Protein AF-A0AAW5JUJ0-F1 (afdb_monomer)

Radius of gyration: 13.86 Å; Cα contacts (8 Å, |Δi|>4): 58; chains: 1; bounding box: 28×32×31 Å

Secondary structure (DSSP, 8-state):
--SHHHHHHHHHHHHTT--GGGS----S-SSPPGGGPPPPHHHHHHHHHHHHHHHHHH--S-----SHHHHHHHT-TT--HHHHTT----BTTB-

InterPro domains:
  IPR005122 Uracil-DNA glycosyl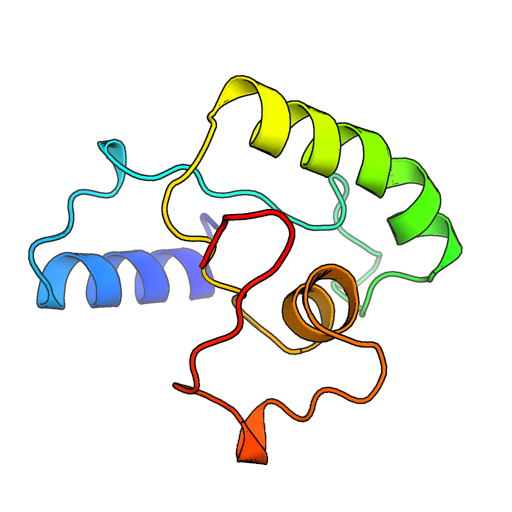ase-like [PF03167] (1-88)
  IPR036895 Uracil-DNA glycosylase-like domain superfamily [G3DSA:3.40.470.10] (1-95)
  IPR036895 Uracil-DNA glycosylase-like domain superfamily [SSF52141] (1-91)
  IPR051536 Uracil-DNA glycosylase family, Type-4/5 [PTHR33693] (1-91)

Nearest PDB structures (foldseek):
  6l6s-assembly2_B  TM=8.788E-01  e=9.191E-05  Mycolicibacterium smegmatis MC2 155
  4zbz-assembly1_A  TM=8.704E-01  e=6.105E-05  Sulfurisphaera tokodaii str. 7
  1vk2-assembly1_A  TM=9.545E-01  e=9.339E-04  Thermotoga maritima
  8iig-assembly1_A  TM=8.923E-01  e=7.109E-04  Mycol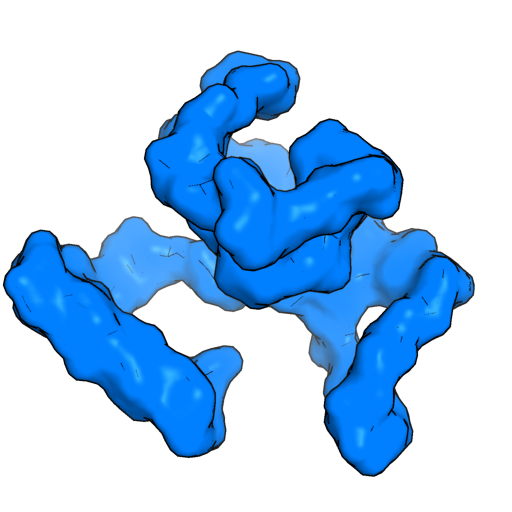icibacterium smegmatis MC2 155
  6l6s-assembly1_A  TM=8.637E-01  e=1.146E-03  Mycolicibacterium smegmatis MC2 155

Foldseek 3Di:
DPPPVVVVVVVVCVVVVHDPVPDDDDDLAPDQPVVNDDDDPVRSVVHNVVVVVVCVVVVDQEDDQDDDVSCCVPPHVPDDCVVCPPPDDDDPNHD

Organism: NCBI:txid1673721

pLDDT: mean 94.58, std 2.61, range [82.06, 97.75]

Solvent-accessible surface area (backbone atoms only — not comparable to full-atom values): 6078 Å² total; per-residue (Å²): 120,83,53,74,72,22,53,54,50,53,55,56,31,53,76,70,74,45,61,69,89,82,56,85,91,83,59,64,46,89,65,85,43,79,94,71,46,85,75,50,69,71,53,34,66,74,26,39,63,60,48,54,52,50,47,68,74,64,63,58,70,64,66,86,58,84,51,52,71,44,33,19,72,72,75,39,80,85,55,49,57,94,80,51,66,93,64,89,59,80,55,98,92,24,60

Mean predicted aligned error: 2.88 Å

Structure (mmCIF, N/CA/C/O backbone):
data_AF-A0AAW5JUJ0-F1
#
_entry.id   AF-A0AAW5JUJ0-F1
#
loop_
_atom_site.group_PDB
_atom_site.id
_atom_site.type_symbol
_atom_site.label_atom_id
_atom_site.label_alt_id
_atom_site.label_comp_id
_atom_site.label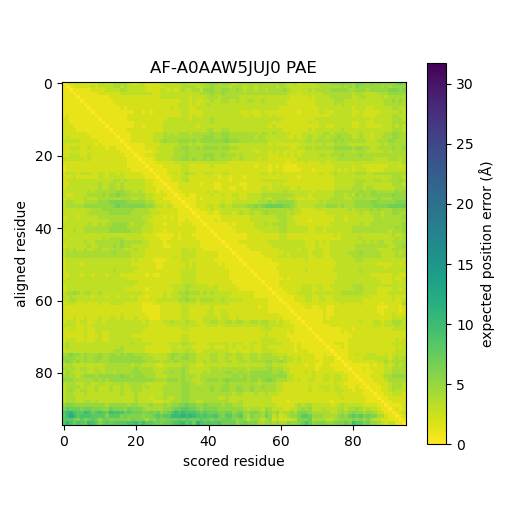_asym_id
_atom_site.label_entity_id
_atom_site.label_seq_id
_atom_site.pdbx_PDB_ins_code
_atom_site.Cartn_x
_atom_site.Cartn_y
_atom_site.Cartn_z
_atom_site.occupancy
_atom_site.B_iso_or_equiv
_atom_site.auth_seq_id
_atom_site.auth_comp_id
_atom_site.auth_asym_id
_atom_site.auth_atom_id
_atom_site.pdbx_PDB_model_num
ATOM 1 N N . PHE A 1 1 ? -2.942 -8.727 -3.307 1.00 92.81 1 PHE A N 1
ATOM 2 C CA . PHE A 1 1 ? -2.475 -9.496 -2.136 1.00 92.81 1 PHE A CA 1
ATOM 3 C C . PHE A 1 1 ? -3.232 -10.818 -2.025 1.00 92.81 1 PHE A C 1
ATOM 5 O O . PHE A 1 1 ? -4.118 -10.926 -1.193 1.00 92.81 1 PHE A O 1
ATOM 12 N N . VAL A 1 2 ? -2.915 -11.797 -2.881 1.00 93.81 2 VAL A N 1
ATOM 13 C CA . VAL A 1 2 ? -3.530 -13.148 -2.858 1.00 93.81 2 VAL A CA 1
ATOM 14 C C . VAL A 1 2 ? -2.496 -14.285 -2.824 1.00 93.81 2 VAL A C 1
ATOM 16 O O . VAL A 1 2 ? -2.850 -15.441 -2.652 1.00 93.81 2 VAL A O 1
ATOM 19 N N . GLY A 1 3 ? -1.205 -13.967 -2.992 1.00 93.81 3 GLY A N 1
ATOM 20 C CA . GLY A 1 3 ? -0.107 -14.931 -2.858 1.00 93.81 3 GLY A CA 1
ATOM 21 C C . GLY A 1 3 ? 0.382 -15.069 -1.413 1.00 93.81 3 GLY A C 1
ATOM 22 O O . GLY A 1 3 ? -0.274 -14.616 -0.480 1.00 93.81 3 GLY A O 1
ATOM 23 N N . LYS A 1 4 ? 1.595 -15.609 -1.227 1.00 96.00 4 LYS A N 1
ATOM 24 C CA . LYS A 1 4 ? 2.206 -15.835 0.102 1.00 96.00 4 LYS A CA 1
ATOM 25 C C . LYS A 1 4 ? 2.217 -14.585 0.995 1.00 96.00 4 LYS A C 1
ATOM 27 O O . LYS A 1 4 ? 1.824 -14.661 2.151 1.00 96.00 4 LYS A O 1
ATOM 32 N N . ALA A 1 5 ? 2.594 -13.431 0.441 1.00 94.75 5 ALA A N 1
ATOM 33 C CA . ALA A 1 5 ? 2.562 -12.159 1.169 1.00 94.75 5 ALA A CA 1
ATOM 34 C C . ALA A 1 5 ? 1.133 -11.694 1.510 1.00 94.75 5 ALA A C 1
ATOM 36 O O . ALA A 1 5 ? 0.930 -11.006 2.501 1.00 94.75 5 ALA A O 1
ATOM 37 N N . GLY A 1 6 ? 0.139 -12.072 0.697 1.00 96.06 6 GLY A N 1
ATOM 38 C CA . GLY A 1 6 ? -1.272 -11.818 0.989 1.00 96.06 6 GLY A CA 1
ATOM 39 C C . GLY A 1 6 ? -1.764 -12.633 2.177 1.00 96.06 6 GLY A C 1
ATOM 40 O O . GLY A 1 6 ? -2.380 -12.059 3.060 1.00 96.06 6 GLY A O 1
ATOM 41 N N . LYS A 1 7 ? -1.395 -13.918 2.240 1.00 96.88 7 LYS A N 1
ATOM 42 C CA . LYS A 1 7 ? -1.714 -14.776 3.385 1.00 96.88 7 LYS A CA 1
ATOM 43 C C . LYS A 1 7 ? -1.111 -14.240 4.686 1.00 96.88 7 LYS A C 1
ATOM 45 O O . LYS A 1 7 ? -1.810 -14.141 5.679 1.00 96.88 7 LYS A O 1
ATOM 50 N N . LEU A 1 8 ? 0.156 -13.816 4.654 1.00 97.25 8 LEU A N 1
ATOM 51 C CA . LEU A 1 8 ? 0.781 -13.187 5.820 1.00 97.25 8 LEU A CA 1
ATOM 52 C C . LEU A 1 8 ? 0.035 -11.916 6.248 1.00 97.25 8 LEU A C 1
ATOM 54 O O . LEU A 1 8 ? -0.152 -11.689 7.435 1.00 97.25 8 LEU A O 1
ATOM 58 N N . LEU A 1 9 ? -0.401 -11.089 5.292 1.00 97.12 9 LEU A N 1
ATOM 59 C CA . LEU A 1 9 ? -1.223 -9.920 5.601 1.00 97.12 9 LEU A CA 1
ATOM 60 C C . LEU A 1 9 ? -2.548 -10.326 6.265 1.00 97.12 9 LEU A C 1
ATOM 62 O O . LEU A 1 9 ? -2.941 -9.685 7.231 1.00 97.12 9 LEU A O 1
ATOM 66 N N . ASP A 1 10 ? -3.206 -11.385 5.791 1.00 96.62 10 ASP A N 1
ATOM 67 C CA . ASP A 1 10 ? -4.448 -11.896 6.390 1.00 96.62 10 ASP A CA 1
ATOM 68 C C . ASP A 1 10 ? -4.238 -12.356 7.839 1.00 96.62 10 ASP A C 1
ATOM 70 O O . ASP A 1 10 ? -5.028 -12.003 8.717 1.00 96.62 10 ASP A O 1
ATOM 74 N N . ASP A 1 11 ? -3.138 -13.063 8.109 1.00 97.19 11 ASP A N 1
ATOM 75 C CA . ASP A 1 11 ? -2.767 -13.496 9.460 1.00 97.19 11 ASP A CA 1
ATOM 76 C C . ASP A 1 11 ? -2.527 -12.282 10.385 1.00 97.19 11 ASP A C 1
ATOM 78 O O . ASP A 1 11 ? -3.010 -12.248 11.517 1.00 97.19 11 ASP A O 1
ATOM 82 N N . MET A 1 12 ? -1.837 -11.244 9.892 1.00 97.25 12 MET A N 1
ATOM 83 C CA . MET A 1 12 ? -1.560 -10.014 10.654 1.00 97.25 12 MET A CA 1
ATOM 84 C C . MET A 1 12 ? -2.821 -9.195 10.942 1.00 97.25 12 MET A C 1
ATOM 86 O O . MET A 1 12 ? -2.954 -8.645 12.030 1.00 97.25 12 MET A O 1
ATOM 90 N N . LEU A 1 13 ? -3.746 -9.112 9.983 1.00 97.19 13 LEU A N 1
ATOM 91 C CA . LEU A 1 13 ? -5.039 -8.449 10.169 1.00 97.19 13 LEU A CA 1
ATOM 92 C C . LEU A 1 13 ? -5.903 -9.197 11.191 1.00 97.19 13 LEU A C 1
ATOM 94 O O . LEU A 1 13 ? -6.514 -8.573 12.055 1.00 97.19 13 LEU A O 1
ATOM 98 N N . THR A 1 14 ? -5.893 -10.531 11.135 1.00 97.19 14 THR A N 1
ATOM 99 C CA . THR A 1 14 ? -6.610 -11.388 12.089 1.00 97.19 14 THR A CA 1
ATOM 100 C C . THR A 1 14 ? -6.080 -11.210 13.511 1.00 97.19 14 THR A C 1
ATOM 102 O O . THR A 1 14 ? -6.870 -11.133 14.443 1.00 97.19 14 THR A O 1
ATOM 105 N N . LEU A 1 15 ? -4.760 -11.077 13.689 1.00 97.75 15 LEU A N 1
ATOM 106 C CA . LEU A 1 15 ? -4.129 -10.872 15.001 1.00 97.75 15 LEU A CA 1
ATOM 107 C C . LEU A 1 15 ? -4.632 -9.612 15.729 1.00 97.75 15 LEU A C 1
ATOM 109 O O . LEU A 1 15 ? -4.602 -9.557 16.955 1.00 97.75 15 LEU A O 1
ATOM 113 N N . ILE A 1 16 ? -5.058 -8.598 14.975 1.00 96.88 16 ILE A N 1
ATOM 114 C CA . ILE A 1 16 ? -5.569 -7.327 15.505 1.00 96.88 16 ILE A CA 1
ATOM 115 C C . ILE A 1 16 ? -7.097 -7.213 15.392 1.00 96.88 16 ILE A C 1
ATOM 117 O O . ILE A 1 16 ? -7.630 -6.106 15.461 1.00 96.88 16 ILE A O 1
ATOM 121 N N . ASP A 1 17 ? -7.791 -8.333 15.161 1.00 97.31 17 ASP A N 1
ATOM 122 C CA . ASP A 1 17 ? -9.247 -8.414 14.987 1.00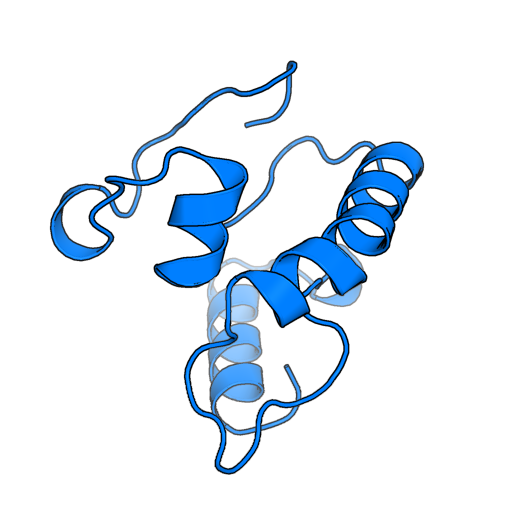 97.31 17 ASP A CA 1
ATOM 123 C C . ASP A 1 17 ? -9.803 -7.480 13.890 1.00 97.31 17 ASP A C 1
ATOM 125 O O . ASP A 1 17 ? -10.950 -7.017 13.941 1.00 97.31 17 ASP A O 1
ATOM 129 N N . LEU A 1 18 ? -8.998 -7.197 12.859 1.00 96.69 18 LEU A N 1
ATOM 130 C CA . LEU A 1 18 ? -9.395 -6.352 11.738 1.00 96.69 18 LEU A CA 1
ATOM 131 C C . LEU A 1 18 ? -9.861 -7.203 10.556 1.00 96.69 18 LEU A C 1
ATOM 133 O O . LEU A 1 18 ? -9.071 -7.818 9.846 1.00 96.69 18 LEU A O 1
ATOM 137 N N . ASP A 1 19 ? -11.167 -7.181 10.303 1.00 95.38 19 ASP A N 1
ATOM 138 C CA . ASP A 1 19 ? -11.754 -7.857 9.148 1.00 95.38 19 ASP A CA 1
ATOM 139 C C . ASP A 1 19 ? -11.270 -7.230 7.827 1.00 95.38 19 ASP A C 1
ATOM 141 O O . ASP A 1 19 ? -11.450 -6.034 7.573 1.00 95.38 19 ASP A O 1
ATOM 145 N N . ARG A 1 20 ? -10.704 -8.067 6.949 1.00 95.25 20 ARG A N 1
ATOM 146 C CA . ARG A 1 20 ? -10.238 -7.681 5.612 1.00 95.25 20 ARG A CA 1
ATOM 147 C C . ARG A 1 20 ? -11.341 -7.048 4.755 1.00 95.25 20 ARG A C 1
ATOM 149 O O . ARG A 1 20 ? -11.038 -6.212 3.908 1.00 95.25 20 ARG A O 1
ATOM 156 N N . SER A 1 21 ? -12.605 -7.416 4.956 1.00 95.38 21 SER A N 1
ATOM 157 C CA . SER A 1 21 ? -13.741 -6.836 4.227 1.00 95.38 21 SER A CA 1
ATOM 158 C C . SER A 1 21 ? -13.958 -5.347 4.532 1.00 95.38 21 SER A C 1
ATOM 160 O O . SER A 1 21 ? -14.551 -4.632 3.725 1.00 95.38 21 SER A O 1
ATOM 162 N N . LYS A 1 22 ? -13.442 -4.862 5.671 1.00 94.88 22 LYS A N 1
ATOM 163 C CA . LYS A 1 22 ? -13.564 -3.469 6.126 1.00 94.88 22 LYS A CA 1
ATOM 164 C C . LYS A 1 22 ? -12.441 -2.564 5.627 1.00 94.88 22 LYS A C 1
ATOM 166 O O . LYS A 1 22 ? -12.46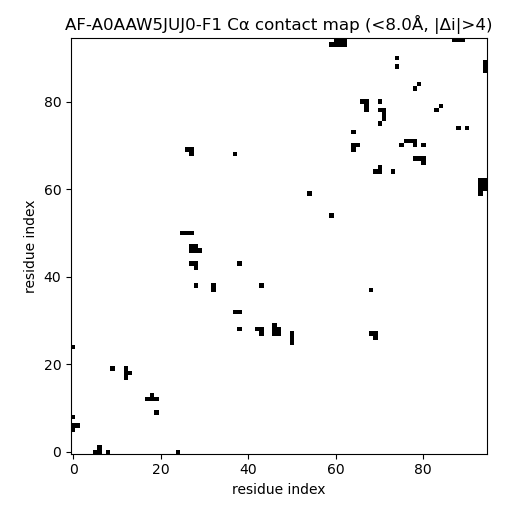2 -1.367 5.905 1.00 94.88 22 LYS A O 1
ATOM 171 N N . ILE A 1 23 ? -11.460 -3.116 4.918 1.00 96.31 23 ILE A N 1
ATOM 172 C CA . ILE A 1 23 ? -10.328 -2.361 4.388 1.00 96.31 23 ILE A CA 1
ATOM 173 C C . ILE A 1 23 ? -10.311 -2.399 2.866 1.00 96.31 23 ILE A C 1
ATOM 175 O O . ILE A 1 23 ? -10.767 -3.342 2.223 1.00 96.31 23 ILE A O 1
ATOM 179 N N . PHE A 1 24 ? -9.710 -1.369 2.282 1.00 96.75 24 PHE A N 1
ATOM 180 C CA . PHE A 1 24 ? -9.410 -1.341 0.862 1.00 96.75 24 PHE A CA 1
ATOM 181 C C . PHE A 1 24 ? -7.918 -1.572 0.642 1.00 96.75 24 PHE A C 1
ATOM 183 O O . PHE A 1 24 ? -7.080 -0.875 1.212 1.00 96.75 24 PHE A O 1
ATOM 190 N N . ILE A 1 25 ? -7.578 -2.533 -0.216 1.00 96.19 25 ILE A N 1
ATOM 191 C CA . ILE A 1 25 ? -6.189 -2.844 -0.557 1.00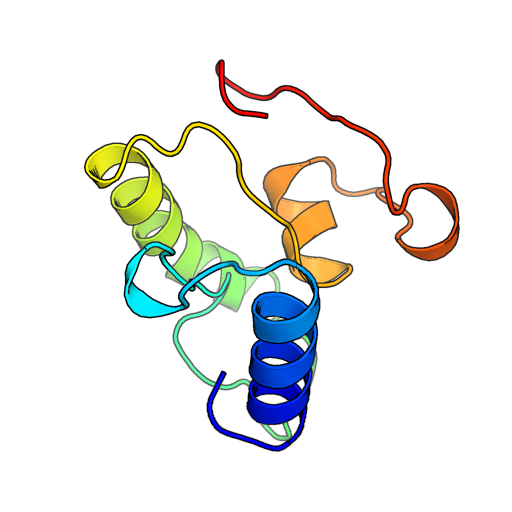 96.19 25 ILE A CA 1
ATOM 192 C C . ILE A 1 25 ? -5.906 -2.365 -1.979 1.00 96.19 25 ILE A C 1
ATOM 194 O O . ILE A 1 25 ? -6.414 -2.919 -2.955 1.00 96.19 25 ILE A O 1
ATOM 198 N N . GLY A 1 26 ? -5.047 -1.354 -2.089 1.00 94.88 26 GLY A N 1
ATOM 199 C CA . GLY A 1 26 ? -4.554 -0.817 -3.354 1.00 94.88 26 GLY A CA 1
ATOM 200 C C . GLY A 1 26 ? -3.061 -1.073 -3.560 1.00 94.88 26 GLY A C 1
ATOM 201 O O . GLY A 1 26 ? -2.323 -1.345 -2.619 1.00 94.88 26 GLY A O 1
ATOM 202 N N . ASN A 1 27 ? -2.612 -0.945 -4.809 1.00 94.81 27 ASN A N 1
ATOM 203 C CA . ASN A 1 27 ? -1.195 -0.923 -5.180 1.00 94.81 27 ASN A CA 1
ATOM 204 C C . ASN A 1 27 ? -0.868 0.354 -5.964 1.00 94.81 27 ASN A C 1
ATOM 206 O O . ASN A 1 27 ? -1.736 0.886 -6.670 1.00 94.81 27 ASN A O 1
ATOM 210 N N . THR A 1 28 ? 0.387 0.804 -5.875 1.00 93.25 28 THR A N 1
ATOM 211 C CA . THR A 1 28 ? 0.912 1.968 -6.611 1.00 93.25 28 THR A CA 1
ATOM 212 C C . THR A 1 28 ? 0.855 1.766 -8.127 1.00 93.25 28 THR A C 1
ATOM 214 O O . THR A 1 28 ? 0.495 2.687 -8.853 1.00 93.25 28 THR A O 1
ATOM 217 N N . VAL A 1 29 ? 1.135 0.547 -8.597 1.00 95.62 29 VAL A N 1
ATOM 218 C CA . VAL A 1 29 ? 0.940 0.123 -9.992 1.00 95.62 29 VAL A CA 1
ATOM 219 C C . VAL A 1 29 ? -0.178 -0.910 -10.082 1.00 95.62 29 VAL A C 1
ATOM 221 O O . VAL A 1 29 ? -0.403 -1.673 -9.141 1.00 95.62 29 VAL A O 1
ATOM 224 N N . LYS A 1 30 ? -0.912 -0.921 -11.200 1.00 94.94 30 LYS A N 1
ATOM 225 C CA . LYS A 1 30 ? -2.050 -1.838 -11.410 1.00 94.94 30 LYS A CA 1
ATOM 226 C C . LYS A 1 30 ? -1.677 -3.095 -12.200 1.00 94.94 30 LYS A C 1
ATOM 228 O O . LYS A 1 30 ? -2.437 -4.057 -12.200 1.00 94.94 30 LYS A O 1
ATOM 233 N N . CYS A 1 31 ? -0.491 -3.101 -12.801 1.00 94.56 31 CYS A N 1
ATOM 234 C CA . CYS A 1 31 ? 0.058 -4.216 -13.563 1.00 94.56 31 CYS A CA 1
ATOM 235 C C . CYS A 1 31 ? 1.294 -4.768 -12.849 1.00 94.56 31 CYS A C 1
ATOM 237 O O . CYS A 1 31 ? 2.069 -3.998 -12.281 1.00 94.56 31 CYS A O 1
ATOM 239 N N . LEU A 1 32 ? 1.478 -6.091 -12.881 1.00 92.50 32 LEU A N 1
ATOM 240 C CA . LEU A 1 32 ? 2.647 -6.747 -12.299 1.00 92.50 32 LEU A CA 1
ATOM 241 C C . LEU A 1 32 ? 3.895 -6.429 -13.143 1.00 92.50 32 LEU A C 1
ATOM 243 O O . LEU A 1 32 ? 3.911 -6.785 -14.324 1.00 92.50 32 LEU A O 1
ATOM 247 N N . PRO A 1 33 ? 4.943 -5.804 -12.574 1.00 95.19 33 PRO A N 1
ATOM 248 C CA . PRO A 1 33 ? 6.186 -5.592 -13.303 1.00 95.19 33 PRO A CA 1
ATOM 249 C C . PRO A 1 33 ? 6.852 -6.926 -13.688 1.00 95.19 33 PRO A C 1
ATOM 251 O O . PRO A 1 33 ? 6.733 -7.911 -12.946 1.00 95.19 33 PRO A O 1
ATOM 254 N N . PRO A 1 34 ? 7.594 -6.984 -14.809 1.00 96.25 34 PRO A N 1
ATOM 255 C CA . PRO A 1 34 ? 8.309 -8.186 -15.231 1.00 96.25 34 PRO A CA 1
ATOM 256 C C . PRO A 1 34 ? 9.190 -8.754 -14.116 1.00 96.25 34 PRO A C 1
ATOM 258 O O . PRO A 1 34 ? 9.934 -8.018 -13.474 1.00 96.25 34 PRO A O 1
ATOM 261 N N . GLN A 1 35 ? 9.107 -10.066 -13.882 1.00 94.56 35 GLN A N 1
ATOM 262 C CA . GLN A 1 35 ? 9.873 -10.758 -12.832 1.00 94.56 35 GLN A CA 1
ATOM 263 C C . GLN A 1 35 ? 9.665 -10.181 -11.416 1.00 94.56 35 GLN A C 1
ATOM 265 O O . GLN A 1 35 ? 10.500 -10.382 -10.540 1.00 94.56 35 GLN A O 1
ATOM 270 N N . ASN A 1 36 ? 8.550 -9.475 -11.177 1.00 91.81 36 ASN A N 1
ATOM 271 C CA . ASN A 1 36 ? 8.226 -8.856 -9.891 1.00 91.81 36 ASN A CA 1
ATOM 272 C C . ASN A 1 36 ? 9.302 -7.864 -9.394 1.00 91.81 36 ASN A C 1
ATOM 274 O O . ASN A 1 36 ? 9.497 -7.708 -8.188 1.00 91.81 36 ASN A O 1
ATOM 278 N N . ARG A 1 37 ? 10.013 -7.208 -10.324 1.00 96.12 37 ARG A N 1
ATOM 279 C CA . ARG A 1 37 ? 10.937 -6.109 -10.009 1.00 96.12 37 ARG A CA 1
ATOM 280 C C . ARG A 1 37 ? 10.196 -4.900 -9.433 1.00 96.12 37 ARG A C 1
ATOM 282 O O . ARG A 1 37 ? 8.976 -4.784 -9.561 1.00 96.12 37 ARG A O 1
ATOM 289 N N . ASP A 1 38 ? 10.950 -3.946 -8.898 1.00 95.19 38 ASP A N 1
ATOM 290 C CA . ASP A 1 38 ? 10.386 -2.645 -8.545 1.00 95.19 38 ASP A CA 1
ATOM 291 C C . ASP A 1 38 ? 9.815 -1.927 -9.784 1.00 95.19 38 ASP A C 1
ATOM 293 O O . ASP A 1 38 ? 10.394 -2.012 -10.879 1.00 95.19 38 ASP A O 1
ATOM 297 N N . PRO A 1 39 ? 8.678 -1.221 -9.640 1.00 95.50 39 PRO A N 1
ATOM 298 C CA . PRO A 1 39 ? 8.104 -0.463 -10.737 1.00 95.50 39 PRO A CA 1
ATOM 299 C C . PRO A 1 39 ? 9.001 0.726 -11.093 1.00 95.50 39 PRO A C 1
ATOM 301 O O . PRO A 1 39 ? 9.572 1.385 -10.224 1.00 95.50 39 PRO A O 1
ATOM 304 N N . LEU A 1 40 ? 9.100 1.016 -12.386 1.00 95.25 40 LEU A N 1
ATOM 305 C CA . LEU A 1 40 ? 9.778 2.202 -12.894 1.00 95.25 40 LEU A CA 1
ATOM 306 C C . LEU A 1 40 ? 8.925 3.443 -12.628 1.00 95.25 40 LEU A C 1
ATOM 308 O O . LEU A 1 40 ? 7.697 3.371 -12.583 1.00 95.25 40 LEU A O 1
ATOM 312 N N . ASN A 1 41 ? 9.567 4.609 -12.566 1.00 92.75 41 ASN A N 1
ATOM 313 C CA . ASN A 1 41 ? 8.861 5.880 -12.387 1.00 92.75 41 ASN A CA 1
ATOM 314 C C . ASN A 1 41 ? 7.783 6.095 -13.458 1.00 92.75 41 ASN A C 1
ATOM 316 O O . ASN A 1 41 ? 6.670 6.488 -13.133 1.00 92.75 41 ASN A O 1
ATOM 320 N N . VAL A 1 42 ? 8.066 5.748 -14.716 1.00 95.88 42 VAL A N 1
ATOM 321 C CA . VAL A 1 42 ? 7.086 5.850 -15.811 1.00 95.88 42 VAL A CA 1
ATOM 322 C C . VAL A 1 42 ? 5.863 4.946 -15.603 1.00 95.88 42 VAL A C 1
ATOM 324 O O . VAL A 1 42 ? 4.747 5.337 -15.933 1.00 95.88 42 VAL A O 1
ATOM 327 N N . GLU A 1 43 ? 6.045 3.765 -15.006 1.00 96.00 43 GLU A N 1
ATOM 328 C CA . GLU A 1 43 ? 4.955 2.826 -14.705 1.00 96.00 43 GLU A CA 1
ATOM 329 C C . GLU A 1 43 ? 4.105 3.339 -13.534 1.00 96.00 43 GLU A C 1
ATOM 331 O O . GLU A 1 43 ? 2.876 3.236 -13.553 1.00 96.00 43 GLU A O 1
ATOM 336 N N . VAL A 1 44 ? 4.756 3.933 -12.527 1.00 94.31 44 VAL A N 1
ATOM 337 C CA . VAL A 1 44 ? 4.088 4.591 -11.399 1.00 94.31 44 VAL A CA 1
ATOM 338 C C . VAL A 1 44 ? 3.284 5.797 -11.874 1.00 94.31 44 VAL A C 1
ATOM 340 O O . VAL A 1 44 ? 2.103 5.883 -11.550 1.00 94.31 44 VAL A O 1
ATOM 343 N N . GLU A 1 45 ? 3.871 6.699 -12.663 1.00 94.00 45 GLU A N 1
ATOM 344 C CA . GLU A 1 45 ? 3.172 7.887 -13.173 1.00 94.00 45 GLU A CA 1
ATOM 345 C C . GLU A 1 45 ? 1.984 7.521 -14.066 1.00 94.00 45 GLU A C 1
ATOM 347 O O . GLU A 1 45 ? 0.926 8.138 -13.961 1.00 94.00 45 GLU A O 1
ATOM 352 N N . ALA A 1 46 ? 2.102 6.461 -14.869 1.00 96.06 46 ALA A N 1
ATOM 353 C CA . ALA A 1 46 ? 0.982 5.955 -15.657 1.00 96.06 46 ALA A CA 1
ATOM 354 C C . ALA A 1 46 ? -0.177 5.417 -14.791 1.00 96.06 46 ALA A C 1
ATOM 356 O O . ALA A 1 46 ? -1.333 5.457 -15.211 1.00 96.06 46 ALA A O 1
ATOM 357 N N . CYS A 1 47 ? 0.105 4.915 -13.582 1.00 96.25 47 CYS A N 1
ATOM 358 C CA . CYS A 1 47 ? -0.894 4.283 -12.712 1.00 96.25 47 CYS A CA 1
ATOM 359 C C . CYS A 1 47 ? -1.386 5.160 -11.547 1.00 96.25 47 CYS A C 1
ATOM 361 O O . CYS A 1 47 ? -2.421 4.853 -10.947 1.00 96.25 47 CYS A O 1
ATOM 363 N N . ILE A 1 48 ? -0.662 6.222 -11.180 1.00 94.19 48 ILE A N 1
ATOM 364 C CA . ILE A 1 48 ? -0.892 6.945 -9.920 1.00 94.19 48 ILE A CA 1
ATOM 365 C C . ILE A 1 48 ? -2.248 7.655 -9.881 1.00 94.19 48 ILE A C 1
ATOM 367 O O . ILE A 1 48 ? -2.855 7.762 -8.814 1.00 94.19 48 ILE A O 1
ATOM 371 N N . SER A 1 49 ? -2.754 8.099 -11.033 1.00 95.38 49 SER A N 1
ATOM 372 C CA . SER A 1 49 ? -4.071 8.734 -11.160 1.00 95.38 49 SER A CA 1
ATOM 373 C C . SER A 1 49 ? -5.193 7.821 -10.661 1.00 95.38 49 SER A C 1
ATOM 375 O O . SER A 1 49 ? -6.055 8.269 -9.909 1.00 95.38 49 SER A O 1
ATOM 377 N N . TYR A 1 50 ? -5.134 6.521 -10.965 1.00 96.50 50 TYR A N 1
ATOM 378 C CA . TYR A 1 50 ? -6.101 5.544 -10.462 1.00 96.50 50 TYR A CA 1
ATOM 379 C C . TYR A 1 50 ? -6.082 5.455 -8.939 1.00 96.50 50 TYR A C 1
ATOM 381 O O . TYR A 1 50 ? -7.139 5.430 -8.318 1.00 96.50 50 TYR A O 1
ATOM 389 N N . LEU A 1 51 ? -4.893 5.414 -8.327 1.00 94.88 51 LEU A N 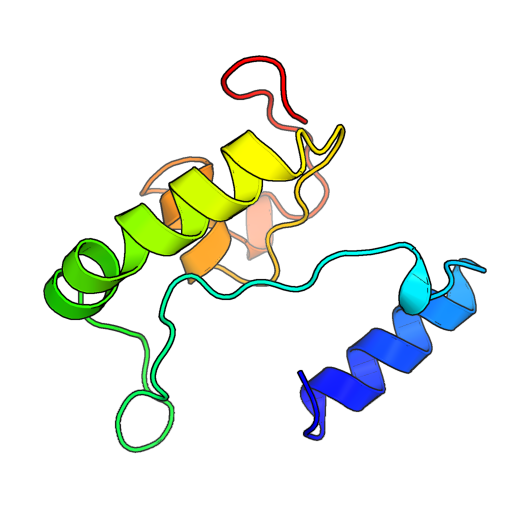1
ATOM 390 C CA . LEU A 1 51 ? -4.784 5.350 -6.870 1.00 94.88 51 LEU A CA 1
ATOM 391 C C . LEU A 1 51 ? -5.314 6.633 -6.217 1.00 94.88 51 LEU A C 1
ATOM 393 O O . LEU A 1 51 ? -6.055 6.549 -5.245 1.00 94.88 51 LEU A O 1
ATOM 397 N N . ARG A 1 52 ? -4.991 7.807 -6.772 1.00 93.44 52 ARG A N 1
ATOM 398 C CA . ARG A 1 52 ? -5.517 9.092 -6.281 1.00 93.44 52 ARG A CA 1
ATOM 399 C C . ARG A 1 52 ? -7.041 9.146 -6.355 1.00 93.44 52 ARG A C 1
ATOM 401 O O . ARG A 1 52 ? -7.670 9.529 -5.376 1.00 93.44 52 ARG A O 1
ATOM 408 N N . ASN A 1 53 ? -7.626 8.692 -7.461 1.00 96.00 53 ASN A N 1
ATOM 409 C CA . ASN A 1 53 ? -9.079 8.629 -7.614 1.00 96.00 53 ASN A CA 1
ATOM 410 C C . ASN A 1 53 ? -9.713 7.631 -6.632 1.00 96.00 53 ASN A C 1
ATOM 412 O O . ASN A 1 53 ? -10.745 7.929 -6.045 1.00 96.00 53 ASN A O 1
ATOM 416 N N . GLN A 1 54 ? -9.082 6.474 -6.401 1.00 95.81 54 GLN A N 1
ATOM 417 C CA . GLN A 1 54 ? -9.536 5.507 -5.392 1.00 95.81 54 GLN A CA 1
ATOM 418 C C . GLN A 1 54 ? -9.542 6.122 -3.988 1.00 95.81 54 GLN A C 1
ATOM 420 O O . GLN A 1 54 ? -10.536 6.006 -3.280 1.00 95.81 54 GLN A O 1
ATOM 425 N N . VAL A 1 55 ? -8.466 6.815 -3.604 1.00 94.56 55 VAL A N 1
ATOM 426 C CA . VAL A 1 55 ? -8.384 7.516 -2.314 1.00 94.56 55 VAL A CA 1
ATOM 427 C C . VAL A 1 55 ? -9.458 8.601 -2.211 1.00 94.56 55 VAL A C 1
ATOM 429 O O . VAL A 1 55 ? -10.135 8.676 -1.190 1.00 94.56 55 VAL A O 1
ATOM 432 N N . ALA A 1 56 ? -9.668 9.388 -3.269 1.00 94.75 56 ALA A N 1
ATOM 433 C CA . ALA A 1 56 ? -10.682 10.442 -3.294 1.00 94.75 56 ALA A CA 1
ATOM 434 C C . ALA A 1 56 ? -12.121 9.908 -3.177 1.00 94.75 56 ALA A C 1
ATOM 436 O O . ALA A 1 56 ? -12.966 10.576 -2.597 1.00 94.75 56 ALA A O 1
ATOM 437 N N . LEU A 1 57 ? -12.407 8.716 -3.710 1.00 96.50 57 LEU A N 1
ATOM 438 C CA . LEU A 1 57 ? -13.730 8.088 -3.605 1.00 96.50 57 LEU A CA 1
ATOM 439 C C . LEU A 1 57 ? -13.964 7.423 -2.246 1.00 96.50 57 LEU A C 1
ATOM 441 O O . LEU A 1 57 ? -15.085 7.415 -1.747 1.00 96.50 57 LEU A O 1
ATOM 445 N N . LEU A 1 58 ? -12.919 6.832 -1.668 1.00 95.44 58 LEU A N 1
ATOM 446 C CA . LEU A 1 58 ? -13.012 6.105 -0.403 1.00 95.44 58 LEU A CA 1
ATOM 447 C C . LEU A 1 58 ? -12.935 7.025 0.817 1.00 95.44 58 LEU A C 1
ATOM 449 O O . LEU A 1 58 ? -13.395 6.627 1.884 1.00 95.44 58 LEU A O 1
ATOM 453 N N . CYS A 1 59 ? -12.331 8.211 0.673 1.00 94.56 59 CYS A N 1
ATOM 454 C CA . CYS A 1 59 ? -12.063 9.153 1.762 1.00 94.56 59 CYS A CA 1
ATOM 455 C C . CYS A 1 59 ? -11.530 8.449 3.028 1.00 94.56 59 CYS A C 1
ATOM 457 O O . CYS A 1 59 ? -12.146 8.545 4.096 1.00 94.56 59 CYS A O 1
ATOM 459 N N . PRO A 1 60 ? -10.427 7.677 2.925 1.00 95.12 60 PRO A N 1
ATOM 460 C CA . PRO A 1 60 ? -9.929 6.906 4.052 1.00 95.12 60 PRO A CA 1
ATOM 461 C C . PRO A 1 60 ? -9.445 7.837 5.163 1.00 95.12 60 PRO A C 1
ATOM 463 O O . PRO A 1 60 ? -8.858 8.884 4.903 1.00 95.12 60 PRO A O 1
ATOM 466 N N . LYS A 1 61 ? -9.640 7.417 6.415 1.00 94.12 61 LYS A N 1
ATOM 467 C CA . LYS A 1 61 ? -9.073 8.121 7.575 1.00 94.12 61 LYS A CA 1
ATOM 468 C C . LYS A 1 61 ? -7.574 7.856 7.736 1.00 94.12 61 LYS A C 1
ATOM 470 O O . LYS A 1 61 ? -6.856 8.734 8.197 1.00 94.12 61 LYS A O 1
ATOM 475 N N . ILE A 1 62 ? -7.134 6.647 7.375 1.00 95.75 62 ILE A N 1
ATOM 476 C CA . ILE A 1 62 ? -5.755 6.167 7.524 1.00 95.75 62 ILE A CA 1
ATOM 477 C C . ILE A 1 62 ? -5.338 5.426 6.248 1.00 95.75 62 ILE A C 1
ATOM 479 O O . ILE A 1 62 ? -6.104 4.603 5.734 1.00 95.75 62 ILE A O 1
ATOM 483 N N . ILE A 1 63 ? -4.118 5.669 5.763 1.00 96.69 63 ILE A N 1
ATOM 484 C CA . ILE A 1 63 ? -3.485 4.926 4.667 1.00 96.69 63 ILE A CA 1
ATOM 485 C C . ILE A 1 63 ? -2.214 4.235 5.168 1.00 96.69 63 ILE A C 1
ATOM 487 O O . ILE A 1 63 ? -1.196 4.861 5.446 1.00 96.69 63 ILE A O 1
ATOM 491 N N . VAL A 1 64 ? -2.224 2.902 5.176 1.00 96.25 64 VAL A N 1
ATOM 492 C CA . VAL A 1 64 ? -1.049 2.109 5.562 1.00 96.25 64 VAL A CA 1
ATOM 493 C C . VAL A 1 64 ? -0.178 1.802 4.341 1.00 96.25 64 VAL A C 1
ATOM 495 O O . VAL A 1 64 ? -0.577 1.067 3.435 1.00 96.25 64 VAL A O 1
ATOM 498 N N . CYS A 1 65 ? 1.045 2.333 4.322 1.00 95.94 65 CYS A N 1
ATOM 499 C CA . CYS A 1 65 ? 2.020 2.071 3.262 1.00 95.94 65 CYS A CA 1
ATOM 500 C C . CYS A 1 65 ? 2.795 0.766 3.511 1.00 95.94 65 CYS A C 1
ATOM 502 O O . CYS A 1 65 ? 3.771 0.737 4.261 1.00 95.94 65 CYS A O 1
ATOM 504 N N . LEU A 1 66 ? 2.408 -0.314 2.828 1.00 95.25 66 LEU A N 1
ATOM 505 C CA . LEU A 1 66 ? 3.122 -1.594 2.882 1.00 95.25 66 LEU A CA 1
ATOM 506 C C . LEU A 1 66 ? 4.331 -1.602 1.931 1.00 95.25 66 LEU A C 1
ATOM 508 O O . LEU A 1 66 ? 4.223 -1.967 0.761 1.00 95.25 66 LEU A O 1
ATOM 512 N N . GLY A 1 67 ? 5.498 -1.217 2.449 1.00 93.31 67 GLY A N 1
ATOM 513 C CA . GLY A 1 67 ? 6.774 -1.281 1.731 1.00 93.31 67 GLY A CA 1
ATOM 514 C C . GLY A 1 67 ? 7.310 0.075 1.264 1.00 93.31 67 GLY A C 1
ATOM 515 O O . GLY A 1 67 ? 6.596 1.077 1.196 1.00 93.31 67 GLY A O 1
ATOM 516 N N . ARG A 1 68 ? 8.607 0.100 0.918 1.00 94.38 68 ARG A N 1
ATOM 517 C CA . ARG A 1 68 ? 9.341 1.339 0.603 1.00 94.38 68 ARG A CA 1
ATOM 518 C C . ARG A 1 68 ? 8.750 2.111 -0.578 1.00 94.38 68 ARG A C 1
ATOM 520 O O . ARG A 1 68 ? 8.678 3.325 -0.515 1.00 94.38 68 ARG A O 1
ATOM 527 N N . ILE A 1 69 ? 8.297 1.424 -1.630 1.00 93.50 69 ILE A N 1
ATOM 528 C CA . ILE A 1 69 ? 7.807 2.069 -2.860 1.00 93.50 69 ILE A CA 1
ATOM 529 C C . ILE A 1 69 ? 6.520 2.860 -2.594 1.00 93.50 69 ILE A C 1
ATOM 531 O O . ILE A 1 69 ? 6.385 3.994 -3.049 1.00 93.50 69 ILE A O 1
ATOM 535 N N . ALA A 1 70 ? 5.585 2.283 -1.833 1.00 94.62 70 ALA A N 1
ATOM 536 C CA . ALA A 1 70 ? 4.354 2.967 -1.445 1.00 94.62 70 ALA A CA 1
ATOM 537 C C . ALA A 1 70 ? 4.657 4.175 -0.548 1.00 94.62 70 ALA A C 1
ATOM 539 O O . ALA A 1 70 ? 4.189 5.276 -0.829 1.00 94.62 70 ALA A O 1
ATOM 540 N N . ALA A 1 71 ? 5.502 3.984 0.470 1.00 94.94 71 ALA A N 1
ATOM 541 C CA . ALA A 1 71 ? 5.868 5.041 1.406 1.00 94.94 71 ALA A CA 1
ATOM 542 C C . ALA A 1 71 ? 6.635 6.187 0.727 1.00 94.94 71 ALA A C 1
ATOM 544 O O . ALA A 1 71 ? 6.293 7.348 0.929 1.00 94.94 71 ALA A O 1
ATOM 545 N N . MET A 1 72 ? 7.596 5.883 -0.150 1.00 93.75 72 MET A N 1
ATOM 546 C CA . MET A 1 72 ? 8.338 6.902 -0.897 1.00 93.75 72 MET A CA 1
ATOM 547 C C . MET A 1 72 ? 7.419 7.739 -1.793 1.00 93.75 72 MET A C 1
ATOM 549 O O . MET A 1 72 ? 7.601 8.946 -1.938 1.00 93.75 72 MET A O 1
ATOM 553 N N . ARG A 1 73 ? 6.401 7.104 -2.393 1.00 92.12 73 ARG A N 1
ATOM 554 C CA . ARG A 1 73 ? 5.470 7.793 -3.290 1.00 92.12 73 ARG A CA 1
ATOM 555 C C . ARG A 1 73 ? 4.420 8.617 -2.546 1.00 92.12 73 ARG A C 1
ATOM 557 O O . ARG A 1 73 ? 4.057 9.696 -3.015 1.00 92.12 73 ARG A O 1
ATOM 564 N N . LEU A 1 74 ? 3.891 8.099 -1.439 1.00 91.69 74 LEU A N 1
ATOM 565 C CA . LEU A 1 74 ? 2.798 8.739 -0.708 1.00 91.69 74 LEU A CA 1
ATOM 566 C C . LEU A 1 74 ? 3.293 9.712 0.360 1.00 91.69 74 LEU A C 1
ATOM 568 O O . LEU A 1 74 ? 2.707 10.783 0.479 1.00 91.69 74 LEU A O 1
ATOM 572 N N . ILE A 1 75 ? 4.380 9.401 1.064 1.00 93.62 75 ILE A N 1
ATOM 573 C CA . ILE A 1 75 ? 4.932 10.229 2.142 1.00 93.62 75 ILE A CA 1
ATOM 574 C C . ILE A 1 75 ? 5.953 11.209 1.550 1.00 93.62 75 ILE A C 1
ATOM 576 O O . ILE A 1 75 ? 5.614 12.378 1.346 1.00 93.62 75 ILE A O 1
ATOM 580 N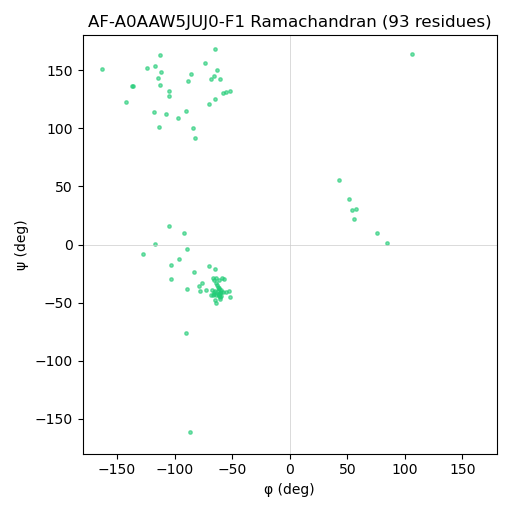 N . ARG A 1 76 ? 7.163 10.732 1.215 1.00 93.56 76 ARG A N 1
ATOM 581 C CA . ARG A 1 76 ? 8.268 11.523 0.634 1.00 93.56 76 ARG A CA 1
ATOM 582 C C . ARG A 1 76 ? 9.345 10.646 -0.010 1.00 93.56 76 ARG A C 1
ATOM 584 O O . ARG A 1 76 ? 9.576 9.536 0.453 1.00 93.56 76 ARG A O 1
ATOM 591 N N . GLU A 1 77 ? 10.045 11.154 -1.023 1.00 92.31 77 GLU A N 1
ATOM 592 C CA . GLU A 1 77 ? 10.975 10.358 -1.846 1.00 92.31 77 GLU A CA 1
ATOM 593 C C . GLU A 1 77 ? 12.146 9.735 -1.074 1.00 92.31 77 GLU A C 1
ATOM 595 O O . GLU A 1 77 ? 12.611 8.659 -1.438 1.00 92.31 77 GLU A O 1
ATOM 600 N N . ASP A 1 78 ? 12.613 10.366 0.001 1.00 94.00 78 ASP A N 1
ATOM 601 C CA . ASP A 1 78 ? 13.758 9.909 0.792 1.00 94.00 78 ASP A CA 1
ATOM 602 C C . ASP A 1 78 ? 13.376 8.999 1.976 1.00 94.00 78 ASP A C 1
ATOM 604 O O . ASP A 1 78 ? 14.235 8.679 2.802 1.00 94.00 78 ASP A O 1
ATOM 608 N N . PHE A 1 79 ? 12.113 8.560 2.056 1.00 95.50 79 PHE A N 1
ATOM 609 C CA . PHE A 1 79 ? 11.598 7.734 3.149 1.00 95.50 79 PHE A CA 1
ATOM 610 C C . PHE A 1 79 ? 12.379 6.421 3.316 1.00 95.50 79 PHE A C 1
ATOM 612 O O . PHE A 1 79 ? 12.550 5.640 2.372 1.00 95.50 79 PHE A O 1
ATOM 619 N N . LYS A 1 80 ? 12.797 6.120 4.552 1.00 95.06 80 LYS A N 1
ATOM 620 C CA . LYS A 1 80 ? 13.563 4.907 4.883 1.00 95.06 80 LYS A CA 1
ATOM 621 C C . LYS A 1 80 ? 12.759 3.974 5.775 1.00 95.06 80 LYS A C 1
ATOM 623 O O . LYS A 1 80 ? 12.741 4.130 6.993 1.00 95.06 80 LYS A O 1
ATOM 628 N N . ILE A 1 81 ? 12.191 2.923 5.176 1.00 94.12 81 ILE A N 1
ATOM 629 C CA . ILE A 1 81 ? 11.334 1.956 5.885 1.00 94.12 81 ILE A CA 1
ATOM 630 C C . ILE A 1 81 ? 11.982 1.369 7.144 1.00 94.12 81 ILE A C 1
ATOM 632 O O . ILE A 1 81 ? 11.329 1.272 8.169 1.00 94.12 81 ILE A O 1
ATOM 636 N N . THR A 1 82 ? 13.276 1.050 7.122 1.00 94.81 82 THR A N 1
ATOM 637 C CA . THR A 1 82 ? 13.966 0.470 8.286 1.00 94.81 82 THR A CA 1
ATOM 638 C C . THR A 1 82 ? 14.153 1.446 9.447 1.00 94.81 82 THR A C 1
ATOM 640 O O . THR A 1 82 ? 14.405 1.003 10.562 1.00 94.81 82 THR A O 1
ATOM 643 N N . LYS A 1 83 ? 14.055 2.759 9.204 1.00 95.19 83 LYS A N 1
ATOM 644 C CA . LYS A 1 83 ? 14.226 3.804 10.225 1.00 95.19 83 LYS A CA 1
ATOM 645 C C . LYS A 1 83 ? 12.906 4.412 10.687 1.00 95.19 83 LYS A C 1
ATOM 647 O O . LYS A 1 83 ? 12.816 4.880 11.814 1.00 95.19 83 LYS A O 1
ATOM 652 N N . GLU A 1 84 ? 11.916 4.438 9.805 1.00 95.38 84 GLU A N 1
ATOM 653 C CA . GLU A 1 84 ? 10.703 5.243 9.976 1.00 95.38 84 GLU A CA 1
ATOM 654 C C . GLU A 1 84 ? 9.429 4.400 10.086 1.00 95.38 84 GLU A C 1
ATOM 656 O O . GLU A 1 84 ? 8.334 4.939 10.230 1.00 95.38 84 GLU A O 1
ATOM 661 N N . HIS A 1 85 ? 9.549 3.072 10.019 1.00 94.00 85 HIS A N 1
ATOM 662 C CA . HIS A 1 85 ? 8.419 2.171 10.213 1.00 94.00 85 HIS A CA 1
ATOM 663 C C . HIS A 1 85 ? 7.725 2.425 11.561 1.00 94.00 85 HIS A C 1
ATOM 665 O O . HIS A 1 85 ? 8.374 2.470 12.605 1.00 94.00 85 HIS A O 1
ATOM 671 N N . GLY A 1 86 ? 6.394 2.543 11.530 1.00 94.12 86 GLY A N 1
ATOM 672 C CA . GLY A 1 86 ? 5.561 2.780 12.714 1.00 94.12 86 GLY A CA 1
ATOM 673 C C . GLY A 1 86 ? 5.422 4.249 13.123 1.00 94.12 86 GLY A C 1
ATOM 674 O O . GLY A 1 86 ? 4.755 4.530 14.115 1.00 94.12 86 GLY A O 1
ATOM 675 N N . GLN A 1 87 ? 6.022 5.185 12.382 1.00 95.56 87 GLN A N 1
ATOM 676 C CA . GLN A 1 87 ? 5.813 6.618 12.590 1.00 95.56 87 GLN A CA 1
ATOM 677 C C . GLN A 1 87 ? 4.574 7.109 11.834 1.00 95.56 87 GLN A C 1
ATOM 679 O O . GLN A 1 87 ? 4.264 6.624 10.745 1.00 95.56 87 GLN A O 1
ATOM 684 N N . TRP A 1 88 ? 3.885 8.088 12.419 1.00 95.00 88 TRP A N 1
ATOM 685 C CA . TRP A 1 88 ? 2.711 8.728 11.829 1.00 95.00 88 TRP A CA 1
ATOM 686 C C . TRP A 1 88 ? 3.113 9.911 10.953 1.00 95.00 88 TRP A C 1
ATOM 688 O O . TRP A 1 88 ? 3.993 10.691 11.319 1.00 95.00 88 TRP A O 1
ATOM 698 N N . PHE A 1 89 ? 2.428 10.068 9.822 1.00 95.19 89 PHE A N 1
ATOM 699 C CA . PHE A 1 89 ? 2.616 11.178 8.896 1.00 95.19 89 PHE A CA 1
ATOM 700 C C . PHE A 1 89 ? 1.252 11.685 8.457 1.00 95.19 89 PHE A C 1
ATOM 702 O O . PHE A 1 89 ? 0.389 10.890 8.122 1.00 95.19 89 PHE A O 1
ATOM 709 N N . GLU A 1 90 ? 1.062 12.998 8.416 1.00 93.81 90 GLU A N 1
ATOM 710 C CA . GLU A 1 90 ? -0.185 13.572 7.921 1.00 93.81 90 GLU A CA 1
ATOM 711 C C . GLU A 1 90 ? 0.020 14.162 6.528 1.00 93.81 90 GLU A C 1
ATOM 713 O O . GLU A 1 90 ? 0.974 14.909 6.280 1.00 93.81 90 GLU A O 1
ATOM 718 N N . LYS A 1 91 ? -0.888 13.842 5.604 1.00 88.12 91 LYS A N 1
ATOM 719 C CA . LYS A 1 91 ? -0.900 14.422 4.263 1.00 88.12 91 LYS A CA 1
ATOM 720 C C . LYS A 1 91 ? -2.322 14.674 3.797 1.00 88.12 91 LYS A C 1
ATOM 722 O O . LYS A 1 91 ? -3.123 13.753 3.696 1.00 88.12 91 LYS A O 1
ATOM 727 N N . ALA A 1 92 ? -2.610 15.930 3.457 1.00 84.19 92 ALA A N 1
ATOM 728 C CA . ALA A 1 92 ? -3.924 16.357 2.971 1.00 84.19 92 ALA A CA 1
ATOM 729 C C . ALA A 1 92 ? -5.090 15.918 3.890 1.00 84.19 92 ALA A C 1
ATOM 731 O O . ALA A 1 92 ? -6.145 15.523 3.402 1.00 84.19 92 ALA A O 1
ATOM 732 N N . GLY A 1 93 ? -4.884 15.971 5.213 1.00 84.06 93 GLY A N 1
ATOM 733 C CA . GLY A 1 93 ? -5.887 15.597 6.217 1.00 84.06 93 GLY A CA 1
ATOM 734 C C . GLY A 1 93 ? -6.096 14.090 6.398 1.00 84.06 93 GLY A C 1
ATOM 735 O O . GLY A 1 93 ? -7.047 13.690 7.066 1.00 84.06 93 GLY A O 1
ATOM 736 N N . VAL A 1 94 ? -5.234 13.258 5.805 1.00 88.00 94 VAL A N 1
ATOM 737 C CA . VAL A 1 94 ? -5.225 11.798 5.970 1.00 88.00 94 VAL A CA 1
ATOM 738 C C . VAL A 1 94 ? -3.962 11.384 6.721 1.00 88.00 94 V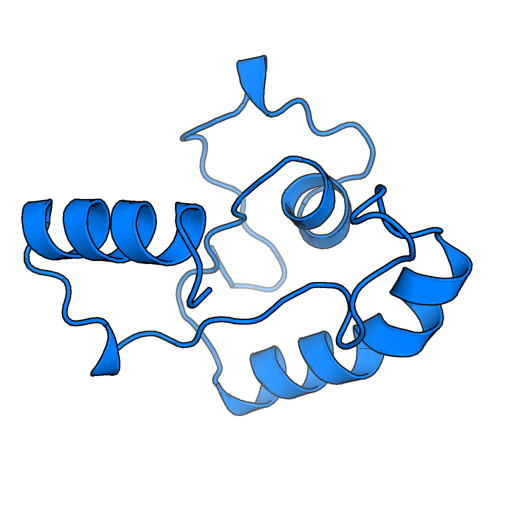AL A C 1
ATOM 740 O O . VAL A 1 94 ? -2.879 11.911 6.442 1.00 88.00 94 VAL A O 1
ATOM 743 N N . GLN A 1 95 ? -4.127 10.457 7.666 1.00 82.06 95 GLN A N 1
ATOM 744 C CA . GLN A 1 95 ? -3.043 9.854 8.448 1.00 82.06 95 GLN A CA 1
ATOM 745 C C . GLN A 1 95 ? -2.401 8.649 7.754 1.00 82.06 95 GLN A C 1
ATOM 747 O O . GLN A 1 95 ? -3.086 7.978 6.945 1.00 82.06 95 GLN A O 1
#

Sequence (95 aa):
FVGKAGKLLDDMLTLIDLDRSKIFIGNTVKCLPPQNRDPLNVEVEACISYLRNQVALLCPKIIVCLGRIAAMRLIREDFKITKEHGQWFEKAGVQ